Protein AF-A0A9D7Q0B7-F1 (afdb_monomer_lite)

Sequence (122 aa):
MENEFNQEEEVLQEELSFSDKIVGVVTNPASIFGSIAKFELKTTDWLLPIVIVLAGAVIFTLLKFVDPEVKSAMWEKQKAQTIEQLKKENKSAEEIKQVEDMMETQKEMMSGPLGYVFTAPH

Foldseek 3Di:
DDDPPPPPDPPVPPQDDLVCLVVCCVVPVVVSVVRCVVDDDDPCSPVVVVVVVVVVVVVVVVVLCVDPVSVVVVLVVVLVVVLVVCVVVVHDPVVSVVVVVVSVVVVVCLVDPNVCVVPPDD

Secondary structure (DSSP, 8-state):
----TT-SS----PPPPHHHHHHHHHH-HHHHHHHHTTS---HHHHHHHHHHHHHHHHHHHHHTTT-HHHHHHHHHHHHHHHHHHHHHTT--HHHHHHHHHHHHHHHHHHHSHHHHHHHS--

pLDDT: mean 78.03, std 14.83, range [43.22, 94.62]

Radius of gyration: 29.08 Å; chains: 1; bounding box: 68×29×81 Å

Structure (mmCIF, N/CA/C/O backbone):
data_AF-A0A9D7Q0B7-F1
#
_entry.id   AF-A0A9D7Q0B7-F1
#
loop_
_atom_site.group_PDB
_atom_site.id
_atom_site.type_symbol
_atom_site.label_atom_id
_atom_site.label_alt_id
_atom_site.label_comp_id
_atom_site.label_asym_id
_atom_site.label_entity_id
_atom_site.label_seq_id
_atom_site.pdbx_PDB_ins_code
_atom_site.Cartn_x
_atom_site.Cartn_y
_atom_site.Cartn_z
_atom_site.occupancy
_atom_site.B_iso_or_equiv
_atom_site.auth_seq_id
_atom_site.auth_comp_id
_atom_site.auth_asym_id
_atom_site.auth_atom_id
_atom_site.pdbx_PDB_model_num
ATOM 1 N N . MET A 1 1 ? 43.160 12.668 -53.105 1.00 47.66 1 MET A N 1
ATOM 2 C CA . MET A 1 1 ? 43.951 12.625 -51.861 1.00 47.66 1 MET A CA 1
ATOM 3 C C . MET A 1 1 ? 43.721 13.961 -51.188 1.00 47.66 1 MET A C 1
ATOM 5 O O . MET A 1 1 ? 44.070 14.957 -51.796 1.00 47.66 1 MET A O 1
ATOM 9 N N . GLU A 1 2 ? 43.004 14.116 -50.090 1.00 45.84 2 GLU A N 1
ATOM 10 C CA . GLU A 1 2 ? 42.370 13.231 -49.113 1.00 45.84 2 GLU A CA 1
ATOM 11 C C . GLU A 1 2 ? 41.139 14.010 -48.638 1.00 45.84 2 GLU A C 1
ATOM 13 O O . GLU A 1 2 ? 41.271 15.190 -48.341 1.00 45.84 2 GLU A O 1
ATOM 18 N N . ASN A 1 3 ? 39.953 13.40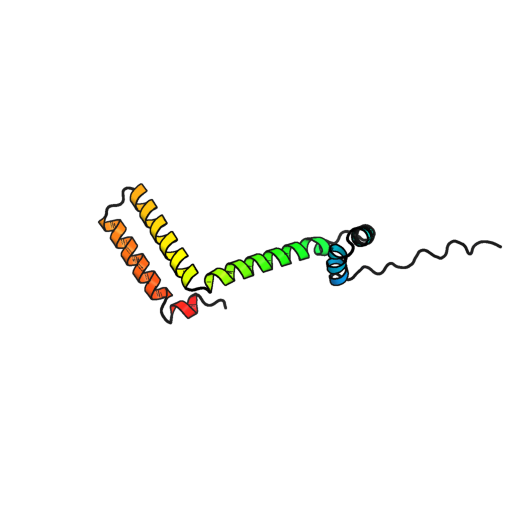4 -48.633 1.00 51.12 3 ASN A N 1
ATOM 19 C CA . ASN A 1 3 ? 38.781 13.923 -47.913 1.00 51.12 3 ASN A CA 1
ATOM 20 C C . ASN A 1 3 ? 37.762 12.790 -47.701 1.00 51.12 3 ASN A C 1
ATOM 22 O O . ASN A 1 3 ? 36.560 12.984 -47.829 1.00 51.12 3 ASN A O 1
ATOM 26 N N . GLU A 1 4 ? 38.251 11.582 -47.409 1.00 48.00 4 GLU A N 1
ATOM 27 C CA . GLU A 1 4 ? 37.393 10.421 -47.110 1.00 48.00 4 GLU A CA 1
ATOM 28 C C . GLU A 1 4 ? 37.486 9.984 -45.641 1.00 48.00 4 GLU A C 1
ATOM 30 O O . GLU A 1 4 ? 36.851 9.021 -45.239 1.00 48.00 4 GLU A O 1
ATOM 35 N N . PHE A 1 5 ? 38.221 10.720 -44.800 1.00 46.00 5 PHE A N 1
ATOM 36 C CA . PHE A 1 5 ? 38.453 10.347 -43.400 1.00 46.00 5 PHE A CA 1
ATOM 37 C C . PHE A 1 5 ? 37.481 11.008 -42.409 1.00 46.00 5 PHE A C 1
ATOM 39 O O . PHE A 1 5 ? 37.862 11.324 -41.288 1.00 46.00 5 PHE A O 1
ATOM 46 N N . ASN A 1 6 ? 36.240 11.291 -42.819 1.00 47.38 6 ASN A N 1
ATOM 47 C CA . ASN A 1 6 ? 35.256 11.907 -41.916 1.00 47.38 6 ASN A CA 1
ATOM 48 C C . ASN A 1 6 ? 33.813 11.413 -42.122 1.00 47.38 6 ASN A C 1
ATOM 50 O O . ASN A 1 6 ? 32.875 12.101 -41.730 1.00 47.38 6 ASN A O 1
ATOM 54 N N . GLN A 1 7 ? 33.625 10.256 -42.768 1.00 46.47 7 GLN A N 1
ATOM 55 C CA . GLN A 1 7 ? 32.299 9.684 -43.064 1.00 46.47 7 GLN A CA 1
ATOM 56 C C . GLN A 1 7 ? 31.926 8.462 -42.213 1.00 46.47 7 GLN A C 1
ATOM 58 O O . GLN A 1 7 ? 30.935 7.796 -42.496 1.00 46.47 7 GLN A O 1
ATOM 63 N N . GLU A 1 8 ? 32.662 8.185 -41.141 1.00 46.06 8 GLU A N 1
ATOM 64 C CA . GLU A 1 8 ? 32.347 7.096 -40.215 1.00 46.06 8 GLU A CA 1
ATOM 65 C C . GLU A 1 8 ? 32.102 7.655 -38.812 1.00 46.06 8 GLU A C 1
ATOM 67 O O . GLU A 1 8 ? 32.948 7.499 -37.948 1.00 46.06 8 GLU A O 1
ATOM 72 N N . GLU A 1 9 ? 30.980 8.346 -38.577 1.00 47.03 9 GLU A N 1
ATOM 73 C CA . GLU A 1 9 ? 30.421 8.470 -37.211 1.00 47.03 9 GLU A CA 1
ATOM 74 C C . GLU A 1 9 ? 28.983 9.019 -37.128 1.00 47.03 9 GLU A C 1
ATOM 76 O O . GLU A 1 9 ? 28.442 9.155 -36.036 1.00 47.03 9 GLU A O 1
ATOM 81 N N . GLU A 1 10 ? 28.287 9.239 -38.247 1.00 43.22 10 GLU A N 1
ATOM 82 C CA . GLU A 1 10 ? 26.821 9.379 -38.257 1.00 43.22 10 GLU A CA 1
ATOM 83 C C . GLU A 1 10 ? 26.160 8.006 -38.454 1.00 43.22 10 GLU A C 1
ATOM 85 O O . GLU A 1 10 ? 25.316 7.784 -39.321 1.00 43.22 10 GLU A O 1
ATOM 90 N N . VAL A 1 11 ? 26.544 7.031 -37.625 1.00 46.38 11 VAL A N 1
ATOM 91 C CA . VAL A 1 11 ? 25.638 5.907 -37.389 1.00 46.38 11 VAL A CA 1
ATOM 92 C C . VAL A 1 11 ? 24.489 6.523 -36.610 1.00 46.38 11 VAL A C 1
ATOM 94 O O . VAL A 1 11 ? 24.676 6.895 -35.452 1.00 46.38 11 VAL A O 1
ATOM 97 N N . LEU A 1 12 ? 23.334 6.686 -37.259 1.00 46.78 12 LEU A N 1
ATOM 98 C CA . LEU A 1 12 ? 22.049 6.878 -36.594 1.00 46.78 12 LEU A CA 1
ATOM 99 C C . LEU A 1 12 ? 21.965 5.802 -35.506 1.00 46.78 12 LEU A C 1
ATOM 101 O O . LEU A 1 12 ? 21.618 4.658 -35.790 1.00 46.78 12 LEU A O 1
ATOM 105 N N . GLN A 1 13 ? 22.399 6.132 -34.286 1.00 60.97 13 GLN A N 1
ATOM 106 C CA . GLN A 1 13 ? 22.261 5.259 -33.134 1.00 60.97 13 GLN A CA 1
ATOM 107 C C . GLN A 1 13 ? 20.759 5.147 -32.956 1.00 60.97 13 GLN A C 1
ATOM 109 O O . GLN A 1 13 ? 20.097 6.107 -32.567 1.00 60.97 13 GLN A O 1
ATOM 114 N N . GLU A 1 14 ? 20.212 4.016 -33.382 1.00 71.44 14 GLU A N 1
ATOM 115 C CA . GLU A 1 14 ? 18.801 3.739 -33.226 1.00 71.44 14 GLU A CA 1
ATOM 116 C C . GLU A 1 14 ? 18.503 3.769 -31.729 1.00 71.44 14 GLU A C 1
ATOM 118 O O . GLU A 1 14 ? 19.229 3.182 -30.917 1.00 71.44 14 GLU A O 1
ATOM 123 N N . GLU A 1 15 ? 17.495 4.547 -31.344 1.00 77.31 15 GLU A N 1
ATOM 124 C CA . GLU A 1 15 ? 17.137 4.667 -29.942 1.00 77.31 15 GLU A CA 1
ATOM 125 C C . GLU A 1 15 ? 16.737 3.286 -29.419 1.00 77.31 15 GLU A C 1
ATOM 127 O O . GLU A 1 15 ? 15.849 2.634 -29.968 1.00 77.31 15 GLU A O 1
ATOM 132 N N . LEU A 1 16 ? 17.400 2.845 -28.346 1.00 81.06 16 LEU A N 1
ATOM 133 C CA . LEU A 1 16 ? 17.117 1.559 -27.716 1.00 81.06 16 LEU A CA 1
ATOM 134 C C . LEU A 1 16 ? 15.628 1.434 -27.382 1.00 81.06 16 LEU A C 1
ATOM 136 O O . LEU A 1 16 ? 15.010 2.373 -26.867 1.00 81.06 16 LEU A O 1
ATOM 140 N N . SER A 1 17 ? 15.065 0.247 -27.601 1.00 83.00 17 SER A N 1
ATOM 141 C CA . SER A 1 17 ? 13.703 -0.041 -27.164 1.00 83.00 17 SER A CA 1
ATOM 142 C C . SER A 1 17 ? 13.607 0.018 -25.633 1.00 83.00 17 SER A C 1
ATOM 144 O O . SER A 1 17 ? 14.586 -0.189 -24.914 1.00 83.00 17 SER A O 1
ATOM 146 N N . PHE A 1 18 ? 12.415 0.279 -25.097 1.00 76.25 18 PHE A N 1
ATOM 147 C CA . PHE A 1 18 ? 12.210 0.374 -23.647 1.00 76.25 18 PHE A CA 1
ATOM 148 C C . PHE A 1 18 ? 12.620 -0.903 -22.892 1.00 76.25 18 PHE A C 1
ATOM 150 O O . PHE A 1 18 ? 13.231 -0.817 -21.825 1.00 76.25 18 PHE A O 1
ATOM 157 N N . SER A 1 19 ? 12.327 -2.084 -23.447 1.00 82.00 19 SER A N 1
ATOM 158 C CA . SER A 1 19 ? 12.758 -3.359 -22.862 1.00 82.00 19 SER A CA 1
ATOM 159 C C . SER A 1 19 ? 14.279 -3.467 -22.806 1.00 82.00 19 SER A C 1
ATOM 161 O O . SER A 1 19 ? 14.812 -3.893 -21.782 1.00 82.00 19 SER A O 1
ATOM 163 N N . ASP A 1 20 ? 14.978 -3.008 -23.847 1.00 82.19 20 ASP A N 1
ATOM 164 C CA . ASP A 1 20 ? 16.443 -3.025 -23.890 1.00 82.19 20 ASP A CA 1
ATOM 165 C C . ASP A 1 20 ? 17.041 -2.008 -22.918 1.00 82.19 20 ASP A C 1
ATOM 167 O O . ASP A 1 20 ? 18.034 -2.307 -22.255 1.00 82.19 20 ASP A O 1
ATOM 171 N N . LYS A 1 21 ? 16.401 -0.840 -22.757 1.00 81.56 21 LYS A N 1
ATOM 172 C CA . LYS A 1 21 ? 16.771 0.140 -21.726 1.00 81.56 21 LYS A CA 1
ATOM 173 C C . LYS A 1 21 ? 16.638 -0.472 -20.325 1.00 81.56 21 LYS A C 1
ATOM 175 O O . LYS A 1 21 ? 17.579 -0.366 -19.547 1.00 81.56 21 LYS A O 1
ATOM 180 N N . ILE A 1 22 ? 15.533 -1.153 -19.991 1.00 82.38 22 ILE A N 1
ATOM 181 C CA . ILE A 1 22 ? 15.361 -1.782 -18.663 1.00 82.38 22 ILE A CA 1
ATOM 182 C C . ILE A 1 22 ? 16.388 -2.887 -18.433 1.00 82.38 22 ILE A C 1
ATOM 184 O O . ILE A 1 22 ? 17.080 -2.876 -17.414 1.00 82.38 22 ILE A O 1
ATOM 188 N N . VAL A 1 23 ? 16.470 -3.855 -19.351 1.00 84.88 23 VAL A N 1
ATOM 189 C CA . VAL A 1 23 ? 17.385 -4.996 -19.210 1.00 84.88 23 VAL A CA 1
ATOM 190 C C . VAL A 1 23 ? 18.814 -4.479 -19.116 1.00 84.88 23 VAL A C 1
ATOM 192 O O . VAL A 1 23 ? 19.542 -4.845 -18.198 1.00 84.88 23 VAL A O 1
ATOM 195 N N . GLY A 1 24 ? 19.173 -3.540 -19.988 1.00 82.62 24 GLY A N 1
ATOM 196 C CA . GLY A 1 24 ? 20.472 -2.898 -20.011 1.00 82.62 24 GLY A CA 1
ATOM 197 C C . GLY A 1 24 ? 20.803 -2.104 -18.744 1.00 82.62 24 GLY A C 1
ATOM 198 O O . GLY A 1 24 ? 21.936 -2.177 -18.281 1.00 82.62 24 GLY A O 1
ATOM 199 N N . VAL A 1 25 ? 19.858 -1.381 -18.136 1.00 83.75 25 VAL A N 1
ATOM 200 C CA . VAL A 1 25 ? 20.100 -0.688 -16.854 1.00 83.75 25 VAL A CA 1
ATOM 201 C C . VAL A 1 25 ? 20.444 -1.687 -15.741 1.00 83.75 25 VAL A C 1
ATOM 203 O O . VAL A 1 25 ? 21.261 -1.377 -14.875 1.00 83.75 25 VAL A O 1
ATOM 206 N N . VAL A 1 26 ? 19.883 -2.899 -15.779 1.00 86.56 26 VAL A N 1
ATOM 207 C CA . VAL A 1 26 ? 20.181 -3.959 -14.802 1.00 86.56 26 VAL A CA 1
ATOM 208 C C . VAL A 1 26 ? 21.495 -4.678 -15.123 1.00 86.56 26 VAL A C 1
ATOM 210 O O . VAL A 1 26 ? 22.262 -4.980 -14.210 1.00 86.56 26 VAL A O 1
ATOM 213 N N . THR A 1 27 ? 21.776 -4.959 -16.398 1.00 89.50 27 THR A N 1
ATOM 214 C CA . THR A 1 27 ? 22.921 -5.793 -16.802 1.00 89.50 27 THR A CA 1
ATOM 215 C C 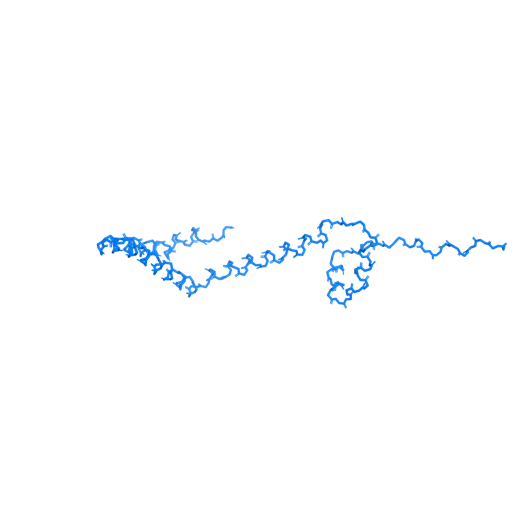. THR A 1 27 ? 24.190 -4.999 -17.117 1.00 89.50 27 THR A C 1
ATOM 217 O O . THR A 1 27 ? 25.288 -5.500 -16.892 1.00 89.50 27 THR A O 1
ATOM 220 N N . ASN A 1 28 ? 24.070 -3.786 -17.661 1.00 88.62 28 ASN A N 1
ATOM 221 C CA . ASN A 1 28 ? 25.188 -2.918 -18.049 1.00 88.62 28 ASN A CA 1
ATOM 222 C C . ASN A 1 28 ? 24.832 -1.412 -17.940 1.00 88.62 28 ASN A C 1
ATOM 224 O O . ASN A 1 28 ? 24.729 -0.707 -18.953 1.00 88.62 28 ASN A O 1
ATOM 228 N N . PRO A 1 29 ? 24.681 -0.888 -16.710 1.00 85.06 29 PRO A N 1
ATOM 229 C CA . PRO A 1 29 ? 24.161 0.457 -16.467 1.00 85.06 29 PRO A CA 1
ATOM 230 C C . PRO A 1 29 ? 25.014 1.568 -17.087 1.00 85.06 29 PRO A C 1
ATOM 232 O O . PRO A 1 29 ? 24.472 2.513 -17.653 1.00 85.06 29 PRO A O 1
ATOM 235 N N . ALA A 1 30 ? 26.345 1.464 -17.017 1.00 84.19 30 ALA A N 1
ATOM 236 C CA . ALA A 1 30 ? 27.244 2.524 -17.476 1.00 84.19 30 ALA A CA 1
ATOM 237 C C . ALA A 1 30 ? 27.100 2.799 -18.983 1.00 84.19 30 ALA A C 1
ATOM 239 O O . ALA A 1 30 ? 26.985 3.952 -19.397 1.00 84.19 30 ALA A O 1
ATOM 240 N N . SER A 1 31 ? 27.053 1.739 -19.797 1.00 84.31 31 SER A N 1
ATOM 241 C CA . SER A 1 31 ? 26.879 1.869 -21.250 1.00 84.31 31 SER A CA 1
ATOM 242 C C . SER A 1 31 ? 25.500 2.420 -21.625 1.00 84.31 31 SER A C 1
ATOM 244 O O . SER A 1 31 ? 25.377 3.238 -22.535 1.00 84.31 31 SER A O 1
ATOM 246 N N . ILE A 1 32 ? 24.468 2.033 -20.875 1.00 85.38 32 ILE A N 1
ATOM 247 C CA . ILE A 1 32 ? 23.078 2.371 -21.171 1.00 85.38 32 ILE A CA 1
ATOM 248 C C . ILE A 1 32 ? 22.759 3.802 -20.762 1.00 85.38 32 ILE A C 1
ATOM 250 O O . ILE A 1 32 ? 22.159 4.522 -21.551 1.00 85.38 32 ILE A O 1
ATOM 254 N N . PHE A 1 33 ? 23.232 4.276 -19.606 1.00 82.12 33 PHE A N 1
ATOM 255 C CA . PHE A 1 33 ? 23.117 5.695 -19.256 1.00 82.12 33 PHE A CA 1
ATOM 256 C C . PHE A 1 33 ? 23.903 6.587 -20.221 1.00 82.12 33 PHE A C 1
ATOM 258 O O . PHE A 1 33 ? 23.409 7.645 -20.606 1.00 82.12 33 PHE A O 1
ATOM 265 N N . GLY A 1 34 ? 25.079 6.135 -20.674 1.00 81.88 34 GLY A N 1
ATOM 266 C CA . GLY A 1 34 ? 25.841 6.813 -21.724 1.00 81.88 34 GLY A CA 1
ATOM 267 C C . GLY A 1 34 ? 25.099 6.875 -23.063 1.00 81.88 34 GLY A C 1
ATOM 268 O O . GLY A 1 34 ? 25.239 7.857 -23.785 1.00 81.88 34 GLY A O 1
ATOM 269 N N . SER A 1 35 ? 24.286 5.865 -23.384 1.00 82.56 35 SER A N 1
ATOM 270 C CA . SER A 1 35 ? 23.412 5.868 -24.562 1.00 82.56 35 SER A CA 1
ATOM 271 C C . SER A 1 35 ? 22.194 6.772 -24.369 1.00 82.56 35 SER A C 1
ATOM 273 O O . SER A 1 35 ? 21.894 7.570 -25.247 1.00 82.56 35 SER A O 1
ATOM 275 N N . ILE A 1 36 ? 21.504 6.685 -23.226 1.00 79.56 36 ILE A N 1
ATOM 276 C CA . ILE A 1 36 ? 20.301 7.478 -22.915 1.00 79.56 36 ILE A CA 1
ATOM 277 C C . ILE A 1 36 ? 20.622 8.978 -22.906 1.00 79.56 36 ILE A C 1
ATOM 279 O O . ILE A 1 36 ? 19.827 9.768 -23.401 1.00 79.56 36 ILE A O 1
ATOM 283 N N . ALA A 1 37 ? 21.801 9.373 -22.415 1.00 80.75 37 ALA A N 1
ATOM 284 C CA . ALA A 1 37 ? 22.233 10.771 -22.368 1.00 80.75 37 ALA A CA 1
ATOM 285 C C . ALA A 1 37 ? 22.414 11.434 -23.749 1.00 80.75 37 ALA A C 1
ATOM 287 O O . ALA A 1 37 ? 22.531 12.656 -23.818 1.00 80.75 37 ALA A O 1
ATOM 288 N N . LYS A 1 38 ? 22.455 10.651 -24.838 1.00 84.12 38 LYS A N 1
ATOM 289 C CA . LYS A 1 38 ? 22.584 11.153 -26.217 1.00 84.12 38 LYS A CA 1
ATOM 290 C C . LYS A 1 38 ? 21.243 11.487 -26.874 1.00 84.12 38 LYS A C 1
ATOM 292 O O . LYS A 1 38 ? 21.239 12.121 -27.924 1.00 84.12 38 LYS A O 1
ATOM 297 N N . PHE A 1 39 ? 20.128 11.060 -26.282 1.00 78.12 39 PHE A N 1
ATOM 298 C CA . PHE A 1 39 ? 18.778 11.307 -26.788 1.00 78.12 39 PHE A CA 1
ATOM 299 C C . PHE A 1 39 ? 18.041 12.292 -25.877 1.00 78.12 39 PHE A C 1
ATOM 301 O O . PHE A 1 39 ? 18.398 12.478 -24.713 1.00 78.12 39 PHE A O 1
ATOM 308 N N . GLU A 1 40 ? 17.002 12.941 -26.402 1.00 79.12 40 GLU A N 1
ATOM 309 C CA . GLU A 1 40 ? 16.177 13.848 -25.604 1.00 79.12 40 GLU A CA 1
ATOM 310 C C . GLU A 1 40 ? 15.525 13.112 -24.425 1.00 79.12 40 GLU A C 1
ATOM 312 O O . GLU A 1 40 ? 15.032 11.989 -24.564 1.00 79.12 40 GLU A O 1
ATOM 317 N N . LEU A 1 41 ? 15.493 13.760 -23.254 1.00 73.25 41 LEU A N 1
ATOM 318 C CA . LEU A 1 41 ? 14.840 13.192 -22.078 1.00 73.25 41 LEU A CA 1
ATOM 319 C C . LEU A 1 41 ? 13.338 13.036 -22.325 1.00 73.25 41 LEU A C 1
ATOM 321 O O . LEU A 1 41 ? 12.578 14.005 -22.299 1.00 73.25 41 LEU 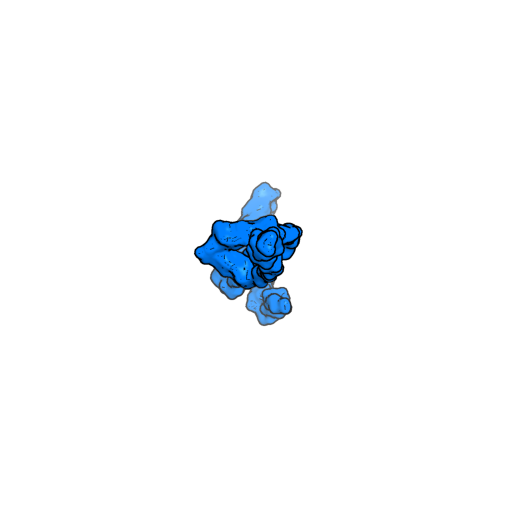A O 1
ATOM 325 N N . LYS A 1 42 ? 12.894 11.789 -22.472 1.00 78.94 42 LYS A N 1
ATOM 326 C CA . LYS A 1 42 ? 11.476 11.439 -22.513 1.00 78.94 42 LYS A CA 1
ATOM 327 C C . LYS A 1 42 ? 10.979 11.143 -21.106 1.00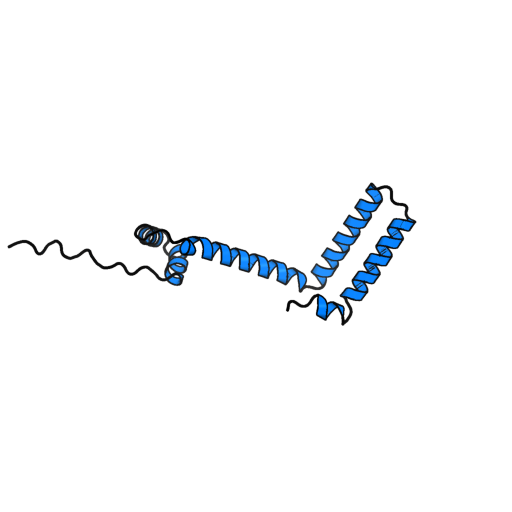 78.94 42 LYS A C 1
ATOM 329 O O . LYS A 1 42 ? 11.548 10.323 -20.390 1.00 78.94 42 LYS A O 1
ATOM 334 N N . THR A 1 43 ? 9.860 11.752 -20.717 1.00 76.69 43 THR A N 1
ATOM 335 C CA . THR A 1 43 ? 9.227 11.500 -19.411 1.00 76.69 43 THR A CA 1
ATOM 336 C C . THR A 1 43 ? 8.899 10.018 -19.210 1.00 76.69 43 THR A C 1
ATOM 338 O O . THR A 1 43 ? 9.023 9.508 -18.099 1.00 76.69 43 THR A O 1
ATOM 341 N N . THR A 1 44 ? 8.545 9.303 -20.283 1.00 76.62 44 THR A N 1
ATOM 342 C CA . THR A 1 44 ? 8.236 7.866 -20.259 1.00 76.62 44 THR A CA 1
ATOM 343 C C . THR A 1 44 ? 9.396 7.008 -19.755 1.00 76.62 44 THR A C 1
ATOM 345 O O . THR A 1 44 ? 9.147 6.064 -19.009 1.00 76.62 44 THR A O 1
ATOM 348 N N . ASP A 1 45 ? 10.646 7.356 -20.085 1.00 74.00 45 ASP A N 1
ATOM 349 C CA . ASP A 1 45 ? 11.832 6.569 -19.708 1.00 74.00 45 ASP A CA 1
ATOM 350 C C . ASP A 1 45 ? 12.031 6.501 -18.180 1.00 74.00 45 ASP A C 1
ATOM 352 O O . ASP A 1 45 ? 12.624 5.550 -17.673 1.00 74.00 45 ASP A O 1
ATOM 356 N N . TRP A 1 46 ? 11.481 7.467 -17.436 1.00 75.00 46 TRP A N 1
ATOM 357 C CA . TRP A 1 46 ? 11.617 7.567 -15.978 1.00 75.00 46 TRP A CA 1
ATOM 358 C C . TRP A 1 46 ? 10.300 7.353 -15.229 1.00 75.00 46 TRP A C 1
ATOM 360 O O . TRP A 1 46 ? 10.289 6.775 -14.143 1.00 75.00 46 TRP A O 1
ATOM 370 N N . LEU A 1 47 ? 9.174 7.780 -15.805 1.00 83.00 47 LEU A N 1
ATOM 371 C CA . LEU A 1 47 ? 7.858 7.645 -15.184 1.00 83.00 47 LEU A CA 1
ATOM 372 C C . LEU A 1 47 ? 7.348 6.202 -15.236 1.00 83.00 47 LEU A C 1
ATOM 374 O O . LEU A 1 47 ? 6.748 5.729 -14.273 1.00 83.00 47 LEU A O 1
ATOM 378 N N . LEU A 1 48 ? 7.592 5.483 -16.335 1.00 81.19 48 LEU A N 1
ATOM 379 C CA . LEU A 1 48 ? 7.043 4.142 -16.528 1.00 81.19 48 LEU A CA 1
ATOM 380 C C . LEU A 1 48 ? 7.589 3.114 -15.512 1.00 81.19 48 LEU A C 1
ATOM 382 O O . LEU A 1 48 ? 6.771 2.401 -14.928 1.00 81.19 48 LEU A O 1
ATOM 386 N N . PRO A 1 49 ? 8.901 3.065 -15.192 1.00 82.81 49 PRO A N 1
ATOM 387 C CA . PRO A 1 49 ? 9.407 2.222 -14.105 1.00 82.81 49 PRO A CA 1
ATOM 388 C C . PRO A 1 49 ? 8.752 2.523 -12.749 1.00 82.81 49 PRO A C 1
ATOM 390 O O . PRO A 1 49 ? 8.402 1.601 -12.015 1.00 82.81 49 PRO A O 1
ATOM 393 N N . ILE A 1 50 ? 8.521 3.803 -12.434 1.00 87.69 50 ILE A N 1
ATOM 394 C CA . ILE A 1 50 ? 7.841 4.218 -11.196 1.00 87.69 50 ILE A CA 1
ATOM 395 C C . ILE A 1 50 ? 6.399 3.699 -11.187 1.00 87.69 50 ILE A C 1
ATOM 397 O O . ILE A 1 50 ? 5.956 3.124 -10.195 1.00 87.69 50 ILE A O 1
ATOM 401 N N . VAL A 1 51 ? 5.680 3.843 -12.302 1.00 89.69 51 VAL A N 1
ATOM 402 C CA . VAL A 1 51 ? 4.306 3.342 -12.450 1.00 89.69 51 VAL A CA 1
ATOM 403 C C . VAL A 1 51 ? 4.247 1.821 -12.293 1.00 89.69 51 VAL A C 1
ATOM 405 O O . VAL A 1 51 ? 3.343 1.327 -11.626 1.00 89.69 51 VAL A O 1
ATOM 408 N N . ILE A 1 52 ? 5.218 1.073 -12.828 1.00 88.19 52 ILE A N 1
ATOM 409 C CA . ILE A 1 52 ? 5.294 -0.390 -12.668 1.00 88.19 52 ILE A CA 1
ATOM 410 C C . ILE A 1 52 ? 5.483 -0.772 -11.194 1.00 88.19 52 ILE A C 1
ATOM 412 O O . ILE A 1 52 ? 4.794 -1.662 -10.693 1.00 88.19 52 ILE A O 1
ATOM 416 N N . VAL A 1 53 ? 6.372 -0.081 -10.474 1.00 90.19 53 VAL A N 1
ATOM 417 C CA . VAL A 1 53 ? 6.582 -0.317 -9.035 1.00 90.19 53 VAL A CA 1
ATOM 418 C C . VAL A 1 53 ? 5.314 -0.008 -8.237 1.00 90.19 53 VAL A C 1
ATOM 420 O O . VAL A 1 53 ? 4.918 -0.801 -7.381 1.00 90.19 53 VAL A O 1
ATOM 423 N N . LEU A 1 54 ? 4.639 1.105 -8.539 1.00 92.94 54 LEU A N 1
ATOM 424 C CA . LEU A 1 54 ? 3.374 1.466 -7.897 1.00 92.94 54 LEU A CA 1
ATOM 425 C C . LEU A 1 54 ? 2.272 0.443 -8.194 1.00 92.94 54 LEU A C 1
ATOM 427 O O . LEU A 1 54 ? 1.566 0.033 -7.275 1.00 92.94 54 LEU A O 1
ATOM 431 N N . ALA A 1 55 ? 2.158 -0.026 -9.438 1.00 92.00 55 ALA A N 1
ATOM 432 C CA . ALA A 1 55 ? 1.214 -1.076 -9.810 1.00 92.00 55 ALA A CA 1
ATOM 433 C C . ALA A 1 55 ? 1.483 -2.370 -9.026 1.00 92.00 55 ALA A C 1
ATOM 435 O O . ALA A 1 55 ? 0.557 -2.956 -8.465 1.00 92.00 55 ALA A O 1
ATOM 436 N N . GLY A 1 56 ? 2.753 -2.771 -8.895 1.00 92.88 56 GLY A N 1
ATOM 437 C CA . GLY A 1 56 ? 3.153 -3.900 -8.056 1.00 92.88 56 GLY A CA 1
ATOM 438 C C . GLY A 1 56 ? 2.745 -3.711 -6.592 1.00 92.88 56 GLY A C 1
ATOM 439 O O . GLY A 1 56 ? 2.148 -4.607 -5.999 1.00 92.88 56 GLY A O 1
ATOM 440 N N . ALA A 1 57 ? 2.993 -2.533 -6.015 1.00 91.88 57 ALA A N 1
ATOM 441 C CA . ALA A 1 57 ? 2.610 -2.220 -4.638 1.00 91.88 57 ALA A CA 1
ATOM 442 C C . ALA A 1 57 ? 1.089 -2.292 -4.413 1.00 91.88 57 ALA A C 1
ATOM 444 O O . ALA A 1 57 ? 0.644 -2.811 -3.384 1.00 91.88 57 ALA A O 1
ATOM 445 N N . VAL A 1 58 ? 0.288 -1.823 -5.377 1.00 90.56 58 VAL A N 1
ATOM 446 C CA . VAL A 1 58 ? -1.177 -1.945 -5.340 1.00 90.56 58 VAL A CA 1
ATOM 447 C C . VAL A 1 58 ? -1.584 -3.415 -5.359 1.00 90.56 58 VAL A C 1
ATOM 449 O O . VAL A 1 58 ? -2.331 -3.838 -4.481 1.00 90.56 58 VAL A O 1
ATOM 452 N N . ILE A 1 59 ? -1.036 -4.218 -6.275 1.00 89.88 59 ILE A N 1
ATOM 453 C CA . ILE A 1 59 ? -1.333 -5.656 -6.364 1.00 89.88 59 ILE A CA 1
ATOM 454 C C . ILE A 1 59 ? -0.977 -6.367 -5.052 1.00 89.88 59 ILE A C 1
ATOM 456 O O . ILE A 1 59 ? -1.819 -7.057 -4.484 1.00 89.88 59 ILE A O 1
ATOM 460 N N . PHE A 1 60 ? 0.226 -6.153 -4.509 1.00 85.19 60 PHE A N 1
ATOM 461 C CA . PHE A 1 60 ? 0.631 -6.743 -3.227 1.00 85.19 60 PHE A CA 1
ATOM 462 C C . PHE A 1 60 ? -0.260 -6.309 -2.062 1.00 85.19 60 PHE A C 1
ATOM 464 O O . PHE A 1 60 ? -0.474 -7.083 -1.131 1.00 85.19 60 PHE A O 1
ATOM 471 N N . THR A 1 61 ? -0.774 -5.081 -2.090 1.00 80.50 61 THR A N 1
ATOM 472 C CA . THR A 1 61 ? -1.704 -4.589 -1.070 1.00 80.50 61 THR A CA 1
ATOM 473 C C . THR A 1 61 ? -3.068 -5.260 -1.202 1.00 80.50 61 THR A C 1
ATOM 475 O O . THR A 1 61 ? -3.621 -5.690 -0.195 1.00 80.50 61 THR A O 1
ATOM 478 N N . LEU A 1 62 ? -3.577 -5.425 -2.426 1.00 80.62 62 LEU A N 1
ATOM 479 C CA . LEU A 1 62 ? -4.840 -6.117 -2.690 1.00 80.62 62 LEU A CA 1
ATOM 480 C C . LEU A 1 62 ? -4.778 -7.601 -2.311 1.00 80.62 62 LEU A C 1
ATOM 482 O O . LEU A 1 62 ? -5.715 -8.115 -1.706 1.00 80.62 62 LEU A O 1
ATOM 486 N N . LEU A 1 63 ? -3.654 -8.272 -2.575 1.00 78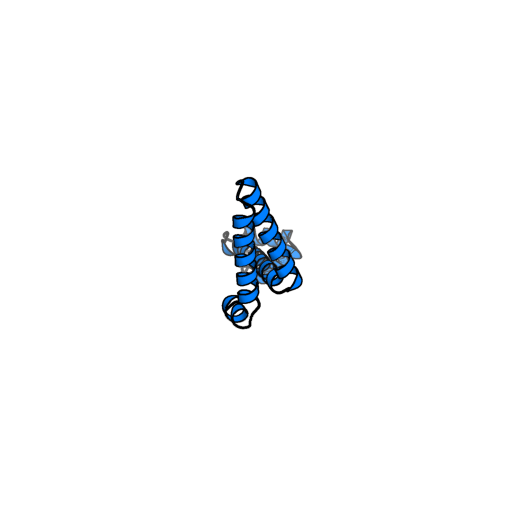.62 63 LEU A N 1
ATOM 487 C CA . LEU A 1 63 ? -3.463 -9.681 -2.216 1.00 78.62 63 LEU A CA 1
ATOM 488 C C . LEU A 1 63 ? -3.569 -9.937 -0.705 1.00 78.62 63 LEU A C 1
ATOM 490 O O . LEU A 1 63 ? -4.051 -10.993 -0.303 1.00 78.62 63 LEU A O 1
ATOM 494 N N . LYS A 1 64 ? -3.205 -8.967 0.147 1.00 65.69 64 LYS A N 1
ATOM 495 C CA . LYS A 1 64 ? -3.363 -9.090 1.610 1.00 65.69 64 LYS A CA 1
ATOM 496 C C . LYS A 1 64 ? -4.823 -9.181 2.054 1.00 65.69 64 LYS A C 1
ATOM 498 O O . LYS A 1 64 ? -5.082 -9.696 3.133 1.00 65.69 64 LYS A O 1
ATOM 503 N N . PHE A 1 65 ? -5.768 -8.697 1.250 1.00 67.44 65 PHE A N 1
ATOM 504 C CA . PHE A 1 65 ? -7.198 -8.766 1.565 1.00 67.44 65 PHE A CA 1
ATOM 505 C C . PHE A 1 65 ? -7.864 -10.065 1.095 1.00 67.44 65 PHE A C 1
ATOM 507 O O . PHE A 1 65 ? -9.021 -10.309 1.434 1.00 67.44 65 PHE A O 1
ATOM 514 N N . VAL A 1 66 ? -7.145 -10.894 0.332 1.00 69.25 66 VAL A N 1
ATOM 515 C CA . VAL A 1 66 ? -7.632 -12.197 -0.144 1.00 69.25 66 VAL A CA 1
ATOM 516 C C . VAL A 1 66 ? -7.483 -13.272 0.937 1.00 69.25 66 VAL A C 1
ATOM 518 O O . VAL A 1 66 ? -8.254 -14.228 0.961 1.00 69.25 66 VAL A O 1
ATOM 521 N N . ASP A 1 67 ? -6.531 -13.107 1.857 1.00 76.88 67 ASP A N 1
ATOM 522 C CA . ASP A 1 67 ? -6.318 -14.049 2.952 1.00 76.88 67 ASP A CA 1
ATOM 523 C C . ASP A 1 67 ? -7.365 -13.847 4.076 1.00 76.88 67 ASP A C 1
ATOM 525 O O . ASP A 1 67 ? -7.436 -12.763 4.675 1.00 76.88 67 ASP A O 1
ATOM 529 N N . PRO A 1 68 ? -8.189 -14.869 4.392 1.00 75.06 68 PRO A N 1
ATOM 530 C CA . PRO A 1 68 ? -9.209 -14.776 5.434 1.00 75.06 68 PRO A CA 1
ATOM 531 C C . PRO A 1 68 ? -8.627 -14.544 6.837 1.00 75.06 68 PRO A C 1
ATOM 533 O O . PRO A 1 68 ? -9.277 -13.890 7.659 1.00 75.06 68 PRO A O 1
ATOM 536 N N . GLU A 1 69 ? -7.414 -15.026 7.117 1.00 76.69 69 GLU A N 1
ATOM 537 C CA . GLU A 1 69 ? -6.739 -14.824 8.401 1.00 76.69 69 GLU A CA 1
ATOM 538 C C . GLU A 1 69 ? -6.351 -13.353 8.572 1.00 76.69 69 GLU A C 1
ATOM 540 O O . GLU A 1 69 ? -6.657 -12.722 9.591 1.00 76.69 69 GLU A O 1
ATOM 545 N N . VAL A 1 70 ? -5.767 -12.766 7.525 1.00 77.19 70 VAL A N 1
ATOM 546 C CA . VAL A 1 70 ? -5.376 -11.352 7.504 1.00 77.19 70 VAL A CA 1
ATOM 547 C C . VAL A 1 70 ? -6.603 -10.446 7.616 1.00 77.19 70 VAL A C 1
ATOM 549 O O . VAL A 1 70 ? -6.583 -9.479 8.383 1.00 77.19 70 VAL A O 1
ATOM 552 N N . LYS A 1 71 ? -7.700 -10.781 6.924 1.00 77.81 71 LYS A N 1
ATOM 553 C CA . LYS A 1 71 ? -8.975 -10.052 7.017 1.00 77.81 71 LYS A CA 1
ATOM 554 C C . LYS A 1 71 ? -9.526 -10.050 8.445 1.00 77.81 71 LYS A C 1
ATOM 556 O O . LYS A 1 71 ? -9.914 -8.993 8.946 1.00 77.81 71 LYS A O 1
ATOM 561 N N . SER A 1 72 ? -9.530 -11.202 9.119 1.00 83.69 72 SER A N 1
ATOM 562 C CA . SER A 1 72 ? -9.996 -11.300 10.507 1.00 83.69 72 SER A CA 1
ATOM 563 C C . SER A 1 72 ? -9.100 -10.507 11.460 1.00 83.69 72 SER A C 1
ATOM 565 O O . SER A 1 72 ? -9.603 -9.761 12.296 1.00 83.69 72 SER A O 1
ATOM 567 N N . ALA A 1 73 ? -7.777 -10.610 11.320 1.00 85.38 73 ALA A N 1
ATOM 568 C CA . ALA A 1 73 ? -6.834 -9.882 12.168 1.00 85.38 73 ALA A CA 1
ATOM 569 C C . ALA A 1 73 ? -6.953 -8.355 12.009 1.00 85.38 73 ALA A C 1
ATOM 571 O O . ALA A 1 73 ? -6.895 -7.616 12.995 1.00 85.38 73 ALA A O 1
ATOM 572 N N . MET A 1 74 ? -7.153 -7.866 10.779 1.00 85.19 74 MET A N 1
ATOM 573 C CA . MET A 1 74 ? -7.407 -6.444 10.522 1.00 85.19 74 MET A CA 1
ATOM 574 C C . MET A 1 74 ? -8.720 -5.975 11.149 1.00 85.19 74 MET A C 1
ATOM 576 O O . MET A 1 74 ? -8.745 -4.907 11.759 1.00 85.19 74 MET A O 1
ATOM 580 N N . TRP A 1 75 ? -9.780 -6.777 11.038 1.00 87.50 75 TRP A N 1
ATOM 581 C CA . TRP A 1 75 ? -11.071 -6.471 11.648 1.00 87.50 75 TRP A CA 1
ATOM 582 C C . TRP A 1 75 ? -10.979 -6.354 13.172 1.00 87.50 75 TRP A C 1
ATOM 584 O O . TRP A 1 75 ? -11.393 -5.344 13.736 1.00 87.50 75 TRP A O 1
ATOM 594 N N . GLU A 1 76 ? -10.375 -7.339 13.844 1.00 89.69 76 GLU A N 1
ATOM 595 C CA . GLU A 1 76 ? -10.208 -7.305 15.304 1.00 89.69 76 GLU A CA 1
ATOM 596 C C . GLU A 1 76 ? -9.372 -6.096 15.747 1.00 89.69 76 GLU A C 1
ATOM 598 O O . GLU A 1 76 ? -9.685 -5.442 16.744 1.00 89.69 76 GLU A O 1
ATOM 603 N N . LYS A 1 77 ? -8.343 -5.730 14.970 1.00 91.75 77 LYS A N 1
ATOM 604 C CA . LYS A 1 77 ? -7.547 -4.526 15.227 1.00 91.75 77 LYS A CA 1
ATOM 605 C C . LYS A 1 77 ? -8.382 -3.250 15.102 1.00 91.75 77 LYS A C 1
ATOM 607 O O . LYS A 1 77 ? -8.275 -2.379 15.963 1.00 91.75 77 LYS A O 1
ATOM 612 N N . GLN A 1 78 ? -9.200 -3.136 14.057 1.00 90.00 78 GLN A N 1
ATOM 613 C CA . GLN A 1 78 ? -10.084 -1.989 13.858 1.00 90.00 78 GLN A CA 1
ATOM 614 C C . GLN A 1 78 ? -11.105 -1.883 14.996 1.00 90.00 78 GLN A C 1
ATOM 616 O O . GLN A 1 78 ? -11.221 -0.823 15.610 1.00 90.00 78 GLN A O 1
ATOM 621 N N . LYS A 1 79 ? -11.761 -2.997 15.343 1.00 92.00 79 LYS A N 1
ATOM 622 C CA . LYS A 1 79 ? -12.693 -3.096 16.472 1.00 92.00 79 LYS A CA 1
ATOM 623 C C . LYS A 1 79 ? -12.044 -2.621 17.774 1.00 92.00 79 LYS A C 1
ATOM 625 O O . LYS A 1 79 ? -12.593 -1.758 18.458 1.00 92.00 79 LYS A O 1
ATOM 630 N N . ALA A 1 80 ? -10.853 -3.130 18.092 1.00 93.44 80 ALA A N 1
ATOM 631 C CA . ALA A 1 80 ? -10.123 -2.754 19.300 1.00 93.44 80 ALA A CA 1
ATOM 632 C C . ALA A 1 80 ? -9.796 -1.252 19.342 1.00 93.44 80 ALA A C 1
ATOM 634 O O . ALA A 1 80 ? -9.997 -0.613 20.374 1.00 93.44 80 ALA A O 1
ATOM 635 N N . GLN A 1 81 ? -9.348 -0.675 18.222 1.00 94.62 81 GLN A N 1
ATOM 636 C CA . GLN A 1 81 ? -9.044 0.756 18.130 1.00 94.62 81 GLN A CA 1
ATOM 637 C C . GLN A 1 81 ? -10.291 1.629 18.301 1.00 94.62 81 GLN A C 1
ATOM 639 O O . GLN A 1 81 ? -10.239 2.620 19.028 1.00 94.62 81 GLN A O 1
ATOM 644 N N . THR A 1 82 ? -11.415 1.258 17.684 1.00 92.06 82 THR A N 1
ATOM 645 C CA . THR A 1 82 ? -12.688 1.974 17.838 1.00 92.06 82 THR A CA 1
ATOM 646 C C . THR A 1 82 ? -13.174 1.934 19.286 1.00 92.06 82 THR A C 1
ATOM 648 O O . THR A 1 82 ? -13.509 2.974 19.847 1.00 92.06 82 THR A O 1
ATOM 651 N N . ILE A 1 83 ? -13.137 0.769 19.939 1.00 91.69 83 ILE A N 1
ATOM 652 C CA . ILE A 1 83 ? -13.519 0.643 21.354 1.00 91.69 83 ILE A CA 1
ATOM 653 C C . ILE A 1 83 ? -12.597 1.482 22.248 1.00 91.69 83 ILE A C 1
ATOM 655 O O . ILE A 1 83 ? -13.062 2.153 23.170 1.00 91.69 83 ILE A O 1
ATOM 659 N N . GLU A 1 84 ? -11.288 1.469 21.992 1.00 94.12 84 GLU A N 1
ATOM 660 C CA . GLU A 1 84 ? -10.327 2.273 22.750 1.00 94.12 84 GLU A CA 1
ATOM 661 C C . GLU A 1 84 ? -10.599 3.780 22.602 1.00 94.12 84 GLU A C 1
ATOM 663 O O . GLU A 1 84 ? -10.521 4.516 23.586 1.00 94.12 84 GLU A O 1
ATOM 668 N N . GLN A 1 85 ? -10.962 4.242 21.402 1.00 93.06 85 GLN A N 1
ATOM 669 C CA . GLN A 1 85 ? -11.350 5.636 21.160 1.00 93.06 85 GLN A CA 1
ATOM 670 C C . GLN A 1 85 ? -12.623 6.014 21.926 1.00 93.06 85 GLN A C 1
ATOM 672 O O . GLN A 1 85 ? -12.622 7.017 22.635 1.00 93.06 85 GLN A O 1
ATOM 677 N N . LEU A 1 86 ? -13.662 5.176 21.890 1.00 92.19 86 LEU A N 1
ATOM 678 C CA . LEU A 1 86 ? -14.902 5.420 22.639 1.00 92.19 86 LEU A CA 1
ATOM 679 C C . LEU A 1 86 ? -14.657 5.480 24.155 1.00 92.19 86 LEU A C 1
ATOM 681 O O . LEU A 1 86 ? -15.217 6.329 24.848 1.00 92.19 86 LEU A O 1
ATOM 685 N N . LYS A 1 87 ? -13.763 4.629 24.677 1.00 90.94 87 LYS A N 1
ATOM 686 C CA . LYS A 1 87 ? -13.336 4.691 26.084 1.00 90.94 87 LYS A CA 1
ATOM 687 C C . LYS A 1 87 ? -12.622 6.004 26.408 1.00 90.94 87 LYS A C 1
ATOM 689 O O . LYS A 1 87 ? -12.885 6.587 27.456 1.00 90.94 87 LYS A O 1
ATOM 694 N N . LYS A 1 88 ? -11.745 6.491 25.520 1.00 93.50 88 LYS A N 1
ATOM 695 C CA . LYS A 1 88 ? -11.069 7.795 25.682 1.00 93.50 88 LYS A CA 1
ATOM 696 C C . LYS A 1 88 ? -12.055 8.963 25.681 1.00 93.50 88 LYS A C 1
ATOM 698 O O . LYS A 1 88 ? -11.835 9.941 26.386 1.00 93.50 88 LYS A O 1
ATOM 703 N N . GLU A 1 89 ? -13.153 8.840 24.946 1.00 91.88 89 GLU A N 1
ATOM 704 C CA . GLU A 1 89 ? -14.247 9.814 24.922 1.00 91.88 89 GLU A CA 1
ATOM 705 C C . GLU A 1 89 ? -15.184 9.729 26.145 1.00 91.88 89 GLU A C 1
ATOM 707 O O . GLU A 1 89 ? -16.164 10.467 26.206 1.00 91.88 89 GLU A O 1
ATOM 712 N N . ASN A 1 90 ? -14.897 8.867 27.133 1.00 89.44 90 ASN A N 1
ATOM 713 C CA . ASN A 1 90 ? -15.766 8.596 28.288 1.00 89.44 90 ASN A CA 1
ATOM 714 C C . ASN A 1 90 ? -17.193 8.167 27.896 1.00 89.44 90 ASN A C 1
ATOM 716 O O . ASN A 1 90 ? -18.152 8.448 28.618 1.00 89.44 90 ASN A O 1
ATOM 720 N N . LYS A 1 91 ? -17.344 7.466 26.764 1.00 89.31 91 LYS A N 1
ATOM 721 C CA . LYS A 1 91 ? -18.615 6.827 26.403 1.00 89.31 91 LYS A CA 1
ATOM 722 C C . LYS A 1 91 ? -19.017 5.820 27.476 1.00 89.31 91 LYS A C 1
ATOM 724 O O . LYS A 1 91 ? -18.171 5.131 28.054 1.00 89.31 91 LYS A O 1
ATOM 729 N N . SER A 1 92 ? -20.315 5.731 27.739 1.00 89.56 92 SER A N 1
ATOM 730 C CA . SER A 1 92 ? -20.855 4.766 28.692 1.00 89.56 92 SER A CA 1
ATOM 731 C C . SER A 1 92 ? -20.620 3.329 28.212 1.00 89.56 92 SER A C 1
ATOM 733 O O . SER A 1 92 ? -20.499 3.054 27.017 1.00 89.56 92 SER A O 1
ATOM 735 N N . ALA A 1 93 ? -20.581 2.381 29.151 1.00 87.06 93 ALA A N 1
ATOM 736 C CA . ALA A 1 93 ? -20.433 0.963 28.819 1.00 87.06 93 ALA A CA 1
ATOM 737 C C . ALA A 1 93 ? -21.571 0.447 27.914 1.00 87.06 93 ALA A C 1
ATOM 739 O O . ALA A 1 93 ? -21.362 -0.469 27.123 1.00 87.06 93 ALA A O 1
ATOM 740 N N . GLU A 1 94 ? -22.757 1.052 28.009 1.00 89.38 94 GLU A N 1
ATOM 741 C CA . GLU A 1 94 ? -23.919 0.708 27.192 1.00 89.38 94 GLU A CA 1
ATOM 742 C C . GLU A 1 94 ? -23.762 1.191 25.743 1.00 89.38 94 GLU A C 1
ATOM 744 O O . GLU A 1 94 ? -23.994 0.417 24.817 1.00 89.38 94 GLU A O 1
ATOM 749 N N . GLU A 1 95 ? -23.264 2.413 25.530 1.00 87.75 95 GLU A N 1
ATOM 750 C CA . GLU A 1 95 ? -22.942 2.925 24.189 1.00 87.75 95 GLU A CA 1
ATOM 751 C C . GLU A 1 95 ? -21.826 2.112 23.518 1.00 87.75 95 GLU A C 1
ATOM 753 O O . GLU A 1 95 ? -21.918 1.796 22.334 1.00 87.75 95 GLU A O 1
ATOM 758 N N . ILE A 1 96 ? -20.784 1.733 24.268 1.00 89.25 96 ILE A N 1
ATOM 759 C CA . ILE A 1 96 ? -19.694 0.896 23.741 1.00 89.25 96 ILE A CA 1
ATOM 760 C C . ILE A 1 96 ? -20.242 -0.455 23.272 1.00 89.25 96 ILE A C 1
ATOM 762 O O . ILE A 1 96 ? -19.909 -0.904 22.176 1.00 89.25 96 ILE A O 1
ATOM 766 N N . LYS A 1 97 ? -21.127 -1.072 24.062 1.00 90.62 97 LYS A N 1
ATOM 767 C CA . LYS A 1 97 ? -21.752 -2.350 23.715 1.00 90.62 97 LYS A CA 1
ATOM 768 C C . LYS A 1 97 ? -22.634 -2.246 22.467 1.00 90.62 97 LYS A C 1
ATOM 770 O O . LYS A 1 97 ? -22.574 -3.118 21.610 1.00 90.62 97 LYS A O 1
ATOM 775 N N . GLN A 1 98 ? -23.401 -1.164 22.324 1.00 92.19 98 GLN A N 1
ATOM 776 C CA . GLN A 1 98 ? -24.207 -0.932 21.119 1.00 92.19 98 GLN A CA 1
ATOM 777 C C . GLN A 1 98 ? -23.342 -0.830 19.857 1.00 92.19 98 GLN A C 1
ATOM 779 O O . GLN A 1 98 ? -23.700 -1.376 18.814 1.00 92.19 98 GLN A O 1
ATOM 784 N N . VAL A 1 99 ? -22.190 -0.158 19.945 1.00 90.56 99 VAL A N 1
ATOM 785 C CA . VAL A 1 99 ? -21.251 -0.066 18.819 1.00 90.56 99 VAL A CA 1
ATOM 786 C C . VAL A 1 99 ? -20.604 -1.423 18.530 1.00 90.56 99 VAL A C 1
ATOM 788 O O . VAL A 1 99 ? -20.467 -1.784 17.363 1.00 90.56 99 VAL A O 1
ATOM 791 N N . GLU A 1 100 ? -20.254 -2.203 19.555 1.00 91.31 100 GLU A N 1
ATOM 792 C CA . GLU A 1 100 ? -19.764 -3.580 19.389 1.00 91.31 100 GLU A CA 1
ATOM 793 C C . GLU A 1 100 ? -20.775 -4.482 18.670 1.00 91.31 100 GLU A C 1
ATOM 795 O O . GLU A 1 100 ? -20.407 -5.137 17.694 1.00 91.31 100 GLU A O 1
ATOM 800 N N . ASP A 1 101 ? -22.041 -4.464 19.089 1.00 92.31 101 ASP A N 1
ATOM 801 C CA . ASP A 1 101 ? -23.109 -5.266 18.480 1.00 92.31 101 ASP A CA 1
ATOM 802 C C . ASP A 1 101 ? -23.371 -4.841 17.019 1.00 92.31 101 ASP A C 1
ATOM 804 O O . ASP A 1 101 ? -23.571 -5.681 16.133 1.00 92.31 101 ASP A O 1
ATOM 808 N N . MET A 1 102 ? -23.304 -3.533 16.733 1.00 89.44 102 MET A N 1
ATOM 809 C CA . MET A 1 102 ? -23.414 -3.007 15.368 1.00 89.44 102 MET A CA 1
ATOM 810 C C . MET A 1 102 ? -22.257 -3.484 14.480 1.00 89.44 102 MET A C 1
ATOM 812 O O . MET A 1 102 ? -22.474 -3.863 13.326 1.00 89.44 102 MET A O 1
ATOM 816 N N . MET A 1 103 ? -21.032 -3.490 15.013 1.00 90.38 103 MET A N 1
ATOM 817 C CA . MET A 1 103 ? -19.849 -3.980 14.304 1.00 90.38 103 MET A CA 1
ATOM 818 C C . MET A 1 103 ? -19.956 -5.483 14.007 1.00 90.38 103 MET A C 1
ATOM 820 O O . MET A 1 103 ? -19.707 -5.888 12.873 1.00 90.38 103 MET A O 1
ATOM 824 N N . GLU A 1 104 ? -20.374 -6.318 14.963 1.00 89.81 104 GLU A N 1
ATOM 825 C CA . GLU A 1 104 ? -20.551 -7.761 14.718 1.00 89.81 104 GLU A CA 1
ATOM 826 C C . GLU A 1 104 ? -21.627 -8.046 13.664 1.00 89.81 104 GLU A C 1
ATOM 828 O O . GLU A 1 104 ? -21.410 -8.850 12.756 1.00 89.81 104 GLU A O 1
ATOM 833 N N . THR A 1 105 ? -22.742 -7.313 13.702 1.00 88.06 105 THR A N 1
ATOM 834 C CA . THR A 1 105 ? -23.793 -7.423 12.676 1.00 88.06 105 THR A CA 1
ATOM 835 C C . THR A 1 105 ? -23.248 -7.077 11.282 1.00 88.06 105 THR A C 1
ATOM 837 O O . THR A 1 105 ? -23.530 -7.761 10.296 1.00 88.06 105 THR A O 1
ATOM 840 N N . GLN A 1 106 ? -22.416 -6.034 11.182 1.00 85.81 106 GLN A N 1
ATOM 841 C CA . GLN A 1 106 ? -21.761 -5.652 9.930 1.00 85.81 106 GLN A CA 1
ATOM 842 C C . GLN A 1 106 ? -20.782 -6.733 9.440 1.00 85.81 106 GLN A C 1
ATOM 844 O O . GLN A 1 106 ? -20.748 -7.034 8.245 1.00 85.81 106 GLN A O 1
ATOM 849 N N . LYS A 1 107 ? -20.012 -7.348 10.348 1.00 84.88 107 LYS A N 1
ATOM 850 C CA . LYS A 1 107 ? -19.091 -8.455 10.044 1.00 84.88 107 LYS A CA 1
ATOM 851 C C . LYS A 1 107 ? -19.833 -9.658 9.464 1.00 84.88 107 LYS A C 1
ATOM 853 O O . LYS A 1 107 ? -19.386 -10.212 8.460 1.00 84.88 107 LYS A O 1
ATOM 858 N N . GLU A 1 108 ? -20.961 -10.032 10.063 1.00 84.00 108 GLU A N 1
ATOM 859 C CA . GLU A 1 108 ? -21.806 -11.141 9.610 1.00 84.00 108 GLU A CA 1
ATOM 860 C C . GLU A 1 108 ? -22.417 -10.867 8.226 1.00 84.00 108 GLU A C 1
ATOM 862 O O . GLU A 1 108 ? -22.398 -11.722 7.338 1.00 84.00 108 GLU A O 1
ATOM 867 N N . MET A 1 109 ? -22.862 -9.632 7.980 1.00 80.44 109 MET A N 1
ATOM 868 C CA . MET A 1 109 ? -23.374 -9.229 6.668 1.00 80.44 109 MET A CA 1
ATOM 869 C C . MET A 1 109 ? -22.288 -9.262 5.577 1.00 80.44 109 MET A C 1
ATOM 871 O O . MET A 1 109 ? -22.560 -9.649 4.439 1.00 80.44 109 MET A O 1
ATOM 875 N N . MET A 1 110 ? -21.050 -8.892 5.921 1.00 76.00 110 MET A N 1
ATOM 876 C CA . MET A 1 110 ? -19.899 -8.927 5.010 1.00 76.00 110 MET A CA 1
ATOM 877 C C . MET A 1 110 ? -19.312 -10.330 4.792 1.00 76.00 110 MET A C 1
ATOM 879 O O . MET A 1 110 ? -18.599 -10.534 3.808 1.00 76.00 110 MET A O 1
ATOM 883 N N . SER A 1 111 ? -19.550 -11.284 5.696 1.00 72.31 111 SER A N 1
ATOM 884 C CA . SER A 1 111 ? -19.073 -12.669 5.569 1.00 72.31 111 SER A CA 1
ATOM 885 C C . SER A 1 111 ? -20.068 -13.587 4.849 1.00 72.31 111 SER A C 1
ATOM 887 O O . SER A 1 111 ? -19.670 -14.638 4.344 1.00 72.31 111 SER A O 1
ATOM 889 N N . GLY A 1 112 ? -21.340 -13.188 4.755 1.00 69.44 112 GLY A N 1
ATOM 890 C CA . GLY A 1 112 ? -22.370 -13.911 4.010 1.00 69.44 112 GLY A CA 1
ATOM 891 C C . GLY A 1 112 ? -22.218 -13.850 2.475 1.00 69.44 112 GLY A C 1
ATOM 892 O O . GLY A 1 112 ? -21.431 -13.062 1.944 1.00 69.44 112 GLY A O 1
ATOM 893 N N . PRO A 1 113 ? -23.018 -14.634 1.720 1.00 57.41 113 PRO A N 1
ATOM 894 C CA . PRO A 1 113 ? -22.960 -14.708 0.251 1.00 57.41 113 PRO A CA 1
ATOM 895 C C . PRO A 1 113 ? -23.167 -13.362 -0.461 1.00 57.41 113 PRO A C 1
ATOM 897 O O . PRO A 1 113 ? -22.647 -13.150 -1.553 1.00 57.41 113 PRO A O 1
ATOM 900 N N . LEU A 1 114 ? -23.910 -12.443 0.164 1.00 54.50 114 LEU A N 1
ATOM 901 C CA . LEU A 1 114 ? -24.122 -11.083 -0.336 1.00 54.50 114 LEU A CA 1
ATOM 902 C C . LEU A 1 114 ? -22.873 -10.205 -0.172 1.00 54.50 114 LEU A C 1
ATOM 904 O O . LEU A 1 114 ? -22.594 -9.388 -1.044 1.00 54.50 114 LEU A O 1
ATOM 908 N N . GLY A 1 115 ? -22.086 -10.403 0.890 1.00 57.44 115 GLY A N 1
ATOM 909 C CA . GLY A 1 115 ? -20.836 -9.677 1.124 1.00 57.44 115 GLY A CA 1
ATOM 910 C C . GLY A 1 115 ? -19.794 -9.938 0.038 1.00 57.44 115 GLY A C 1
ATOM 911 O O . GLY A 1 115 ? -19.150 -9.000 -0.422 1.00 57.44 115 GLY A O 1
ATOM 912 N N . TYR A 1 116 ? -19.712 -11.174 -0.467 1.00 58.88 116 TYR A N 1
ATOM 913 C CA . TYR A 1 116 ? -18.828 -11.526 -1.583 1.00 58.88 116 TYR A CA 1
ATOM 914 C C . TYR A 1 116 ? -19.088 -10.698 -2.849 1.00 58.88 116 TYR A C 1
ATOM 916 O O . TYR A 1 116 ? -18.133 -10.365 -3.539 1.00 58.88 116 TYR A O 1
ATOM 924 N N . VAL A 1 117 ? -20.338 -10.326 -3.147 1.00 60.41 117 VAL A N 1
ATOM 925 C CA . VAL A 1 117 ? -20.681 -9.534 -4.345 1.00 60.41 117 VAL A CA 1
ATOM 926 C C . VAL A 1 117 ? -20.230 -8.075 -4.208 1.00 60.41 117 VAL A C 1
ATOM 928 O O . VAL A 1 117 ? -19.810 -7.477 -5.191 1.00 60.41 117 VAL A O 1
ATOM 931 N N . PHE A 1 118 ? -20.264 -7.507 -2.997 1.00 56.16 118 PHE A N 1
ATOM 932 C CA . PHE A 1 118 ? -19.812 -6.132 -2.741 1.00 56.16 118 PHE A CA 1
ATOM 933 C C . PHE A 1 118 ? -18.302 -6.019 -2.495 1.00 56.16 118 PHE A C 1
ATOM 935 O O . PHE A 1 118 ? -17.731 -4.954 -2.717 1.00 56.16 118 PHE A O 1
ATOM 942 N N . THR A 1 119 ? -17.649 -7.087 -2.021 1.00 56.59 119 THR A N 1
ATOM 943 C CA . THR A 1 119 ? -16.199 -7.100 -1.762 1.00 56.59 119 THR A CA 1
ATOM 944 C C . THR A 1 119 ? -15.377 -7.740 -2.881 1.00 56.59 119 THR A C 1
ATOM 946 O O . THR A 1 119 ? -14.150 -7.708 -2.810 1.00 56.59 119 THR A O 1
ATOM 949 N N . ALA A 1 120 ? -16.011 -8.356 -3.884 1.00 43.69 120 ALA A N 1
ATOM 950 C CA . ALA A 1 120 ? -15.309 -8.855 -5.059 1.00 43.69 120 ALA A CA 1
ATOM 951 C C . ALA A 1 120 ? -14.808 -7.668 -5.899 1.00 43.69 120 ALA A C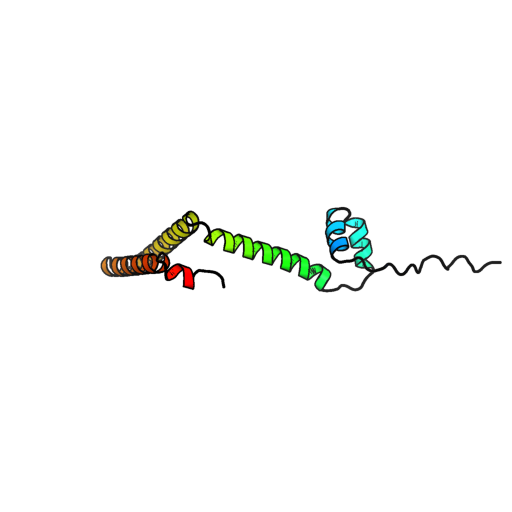 1
ATOM 953 O O . ALA A 1 120 ? -15.588 -6.758 -6.187 1.00 43.69 120 ALA A O 1
ATOM 954 N N . PRO A 1 121 ? -13.528 -7.653 -6.303 1.00 45.84 121 PRO A N 1
ATOM 955 C CA . PRO A 1 121 ? -13.061 -6.675 -7.270 1.00 45.84 121 PRO A CA 1
ATOM 956 C C . PRO A 1 121 ? -13.766 -6.966 -8.604 1.00 45.84 121 PRO A C 1
ATOM 958 O O . PRO A 1 121 ? -13.644 -8.072 -9.132 1.00 45.84 121 PRO A O 1
ATOM 961 N N . HIS A 1 122 ? -14.550 -6.007 -9.100 1.00 45.75 122 HIS A N 1
ATOM 962 C CA . HIS A 1 122 ? -15.023 -6.002 -10.487 1.00 45.75 122 HIS A CA 1
ATOM 963 C C . HIS A 1 122 ? -13.866 -5.750 -11.455 1.00 45.75 122 HIS A C 1
ATOM 965 O O . HIS A 1 122 ? -12.976 -4.939 -11.106 1.00 45.75 122 HIS A O 1
#